Protein AF-A0A7X8L1Y3-F1 (afdb_monomer)

Mean predicted aligned error: 7.35 Å

Sequence (106 aa):
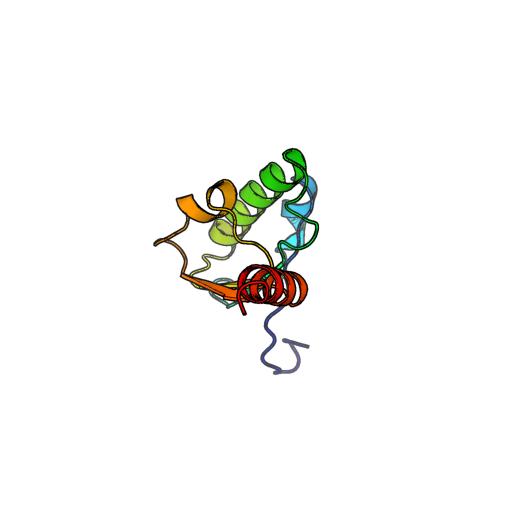MQSQGLHVIPNVRWSDRRSFDYCFDGLESGEIYCISTHGCIKRKVDRHYFKQGLEEFIKRLELKIILVHGAMPEEVFGEYLGKVEFFHYPSYTSRVFAEVAYGDRV

pLDDT: mean 84.09, std 14.8, range [39.09, 96.19]

Radius of gyration: 15.46 Å; Cα contacts (8 Å, |Δi|>4): 135; chains: 1; bounding box: 53×31×35 Å

Foldseek 3Di:
DVVVVDDDAEAQDDFAPVRLVPSCPPPAAADEHEYECVVQCPDPVSLVRLLVSVVSNCVVRVYAEYEYEADDDCVRCVVCVVVHHYHYDHYPVVVVVVCVVVVPPD

Nearest PDB structures (foldseek):
  5h93-assembly3_C  TM=5.729E-01  e=2.631E-01  Geobacter metallireducens GS-15
  3pbk-assembly1_A  TM=4.184E-01  e=3.220E+00  Escherichia coli O6

Secondary structure (DSSP, 8-state):
-GGGT-----EE---SGGGGGTTTTTPPTT--EEEE-TTTSSSHHHHHHHHHHHHHHHHHHT-SEEEEES---HHHHGGGBTTBEEEEE--HHHHHHHHHHHHT--

Structure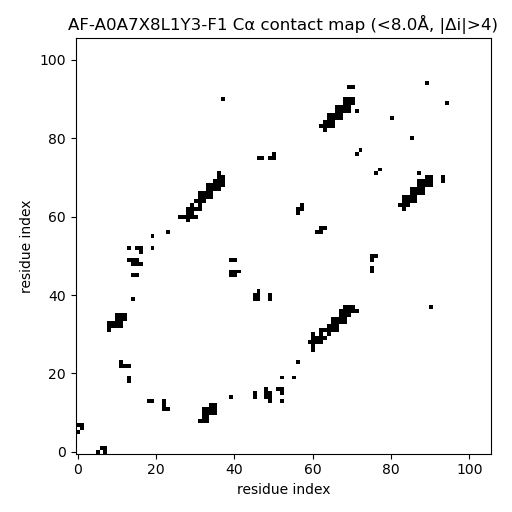 (mmCIF, N/CA/C/O backbone):
data_AF-A0A7X8L1Y3-F1
#
_entry.id   AF-A0A7X8L1Y3-F1
#
loop_
_atom_site.group_PDB
_atom_site.id
_atom_site.type_symbol
_atom_site.label_atom_id
_atom_site.label_alt_id
_atom_site.label_comp_id
_atom_site.label_asym_id
_atom_site.label_entity_id
_atom_site.label_seq_id
_atom_site.pdbx_PDB_ins_code
_atom_site.Cartn_x
_atom_site.Cartn_y
_atom_site.Cartn_z
_atom_site.occupancy
_atom_site.B_iso_or_equiv
_atom_site.auth_seq_id
_atom_site.auth_comp_id
_atom_site.auth_asym_id
_atom_site.auth_atom_id
_atom_site.pdbx_PDB_model_num
ATOM 1 N N . MET A 1 1 ? -4.117 -18.031 10.919 1.00 61.56 1 MET A N 1
ATOM 2 C CA . MET A 1 1 ? -2.768 -17.599 11.350 1.00 61.56 1 MET A CA 1
ATOM 3 C C . MET A 1 1 ? -2.877 -16.386 12.268 1.00 61.56 1 MET A C 1
ATOM 5 O O . MET A 1 1 ? -2.576 -16.548 13.438 1.00 61.56 1 MET A O 1
ATOM 9 N N . GLN A 1 2 ? -3.427 -15.247 11.819 1.00 61.28 2 GLN A N 1
ATOM 10 C CA . GLN A 1 2 ? -3.794 -14.134 12.725 1.00 61.28 2 GLN A CA 1
ATOM 11 C C . GLN A 1 2 ? -4.863 -14.548 13.749 1.00 61.28 2 GLN A C 1
ATOM 13 O O . GLN A 1 2 ? -4.668 -14.385 14.947 1.00 61.28 2 GLN A O 1
ATOM 18 N N . SER A 1 3 ? -5.911 -15.253 13.306 1.00 69.81 3 SER A N 1
ATOM 19 C CA . SER A 1 3 ? -6.949 -15.839 14.178 1.00 69.81 3 SER A CA 1
ATOM 20 C C . SER A 1 3 ? -6.449 -16.877 15.196 1.00 69.81 3 SER A C 1
ATOM 22 O O . SER A 1 3 ? -7.225 -17.368 16.008 1.00 69.81 3 SER A O 1
ATOM 24 N N . GLN A 1 4 ? -5.164 -17.238 15.143 1.00 78.25 4 GLN A N 1
ATOM 25 C CA . GLN A 1 4 ? -4.518 -18.161 16.078 1.00 78.25 4 GLN A CA 1
ATOM 26 C C . GLN A 1 4 ? -3.631 -17.427 17.100 1.00 78.25 4 GLN A C 1
ATOM 28 O O . GLN A 1 4 ? -2.836 -18.068 17.779 1.00 78.25 4 GLN A O 1
ATOM 33 N N . GLY A 1 5 ? -3.746 -16.095 17.204 1.00 74.44 5 GLY A N 1
ATOM 34 C CA . GLY A 1 5 ? -3.005 -15.274 18.168 1.00 74.44 5 GLY A CA 1
ATOM 35 C C . GLY A 1 5 ? -1.570 -14.934 17.754 1.00 74.44 5 GLY A C 1
ATOM 36 O O . GLY A 1 5 ? -0.818 -14.387 18.555 1.00 74.44 5 GLY A O 1
ATOM 37 N N . LEU A 1 6 ? -1.171 -15.248 16.516 1.00 76.50 6 LEU A N 1
ATOM 38 C CA . LEU A 1 6 ? 0.129 -14.855 15.977 1.00 76.50 6 LEU A CA 1
ATOM 39 C C . LEU A 1 6 ? 0.047 -13.438 15.407 1.00 76.50 6 LEU A C 1
ATOM 41 O O . LEU A 1 6 ? -0.816 -13.150 14.577 1.00 76.50 6 LEU A O 1
ATOM 45 N N . HIS A 1 7 ? 0.987 -12.582 15.801 1.00 77.75 7 HIS A N 1
ATOM 46 C CA . HIS A 1 7 ? 1.153 -11.270 15.188 1.00 77.75 7 HIS A CA 1
ATOM 47 C C . HIS A 1 7 ? 1.753 -11.444 13.787 1.00 77.75 7 HIS A C 1
ATOM 49 O O . HIS A 1 7 ? 2.927 -11.784 13.633 1.00 77.75 7 HIS A O 1
ATOM 55 N N . VAL A 1 8 ? 0.921 -11.273 12.761 1.00 83.25 8 VAL A N 1
ATOM 56 C CA . VAL A 1 8 ? 1.297 -11.440 11.352 1.00 83.25 8 VAL A CA 1
ATOM 57 C C . VAL A 1 8 ? 1.089 -10.118 10.638 1.00 83.25 8 VAL A C 1
ATOM 59 O O . VAL A 1 8 ? 0.012 -9.536 10.738 1.00 83.25 8 VAL A O 1
ATOM 62 N N . ILE A 1 9 ? 2.089 -9.712 9.859 1.00 89.62 9 ILE A N 1
ATOM 63 C CA . ILE A 1 9 ? 2.015 -8.579 8.937 1.00 89.62 9 ILE A CA 1
ATOM 64 C C . ILE A 1 9 ? 1.817 -9.154 7.531 1.00 89.62 9 ILE A C 1
ATOM 66 O O . ILE A 1 9 ? 2.781 -9.667 6.946 1.00 89.62 9 ILE A O 1
ATOM 70 N N . PRO A 1 10 ? 0.593 -9.151 6.975 1.00 90.69 10 PRO A N 1
ATOM 71 C CA . PRO A 1 10 ? 0.370 -9.775 5.687 1.00 90.69 10 PRO A CA 1
ATOM 72 C C . PRO A 1 10 ? 0.925 -8.908 4.554 1.00 90.69 10 PRO A C 1
ATOM 74 O O . PRO A 1 10 ? 0.972 -7.676 4.628 1.00 90.69 10 PRO A O 1
ATOM 77 N N . ASN A 1 11 ? 1.362 -9.583 3.489 1.00 91.25 11 ASN A N 1
ATOM 78 C CA . ASN A 1 11 ? 1.754 -8.930 2.248 1.00 91.25 11 ASN A CA 1
ATOM 79 C C . ASN A 1 11 ? 0.526 -8.784 1.343 1.00 91.25 11 ASN A C 1
ATOM 81 O O . ASN A 1 11 ? 0.056 -9.765 0.765 1.00 91.25 11 ASN A O 1
ATOM 85 N N . VAL A 1 12 ? 0.004 -7.566 1.242 1.00 93.38 12 VAL A N 1
ATOM 86 C CA . VAL A 1 12 ? -1.200 -7.246 0.474 1.00 93.38 12 VAL A CA 1
ATOM 87 C C . VAL A 1 12 ? -0.816 -6.977 -0.976 1.00 93.38 12 VAL A C 1
ATOM 89 O O . VAL A 1 12 ? 0.135 -6.241 -1.260 1.00 93.38 12 VAL A O 1
ATOM 92 N N . ARG A 1 13 ? -1.560 -7.582 -1.910 1.00 91.88 13 ARG A N 1
ATOM 93 C CA . ARG A 1 13 ? -1.361 -7.395 -3.350 1.00 91.88 13 ARG A CA 1
ATOM 94 C C . ARG A 1 13 ? -2.680 -7.216 -4.085 1.00 91.88 13 ARG A C 1
ATOM 96 O O . ARG A 1 13 ? -3.676 -7.852 -3.761 1.00 91.88 13 ARG A O 1
ATOM 103 N N . TRP A 1 14 ? -2.621 -6.421 -5.142 1.00 94.19 14 TRP A N 1
ATOM 104 C CA . TRP A 1 14 ? -3.701 -6.170 -6.089 1.00 94.19 14 TRP A CA 1
ATOM 105 C C . TRP A 1 14 ? -3.136 -6.121 -7.512 1.00 94.19 14 TRP A C 1
ATOM 107 O O . TRP A 1 14 ? -1.919 -6.041 -7.707 1.00 94.19 14 TRP A O 1
ATOM 117 N N . SER A 1 15 ? -4.011 -6.206 -8.511 1.00 88.94 15 SER A N 1
ATOM 118 C CA . SER A 1 15 ? -3.632 -6.243 -9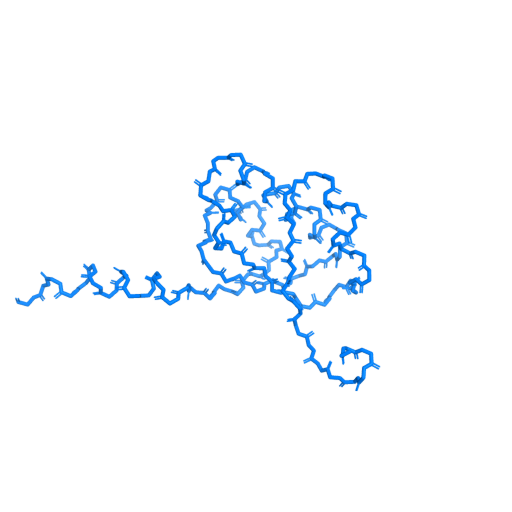.929 1.00 88.94 15 SER A CA 1
ATOM 119 C C . SER A 1 15 ? -4.248 -5.090 -10.719 1.00 88.94 15 SER A C 1
ATOM 121 O O . SER A 1 15 ? -3.537 -4.193 -11.162 1.00 88.94 15 SER A O 1
ATOM 123 N N . ASP A 1 16 ? -5.567 -5.105 -10.881 1.00 90.62 16 ASP A N 1
ATOM 124 C CA . ASP A 1 16 ? -6.355 -4.093 -11.582 1.00 90.62 16 ASP A CA 1
ATOM 125 C C . ASP A 1 16 ? -7.602 -3.717 -10.772 1.00 90.62 16 ASP A C 1
ATOM 127 O O . ASP A 1 16 ? -7.831 -4.247 -9.685 1.00 90.62 16 ASP A O 1
ATOM 131 N N . ARG A 1 17 ? -8.428 -2.808 -11.297 1.00 91.00 17 ARG A N 1
ATOM 132 C CA . ARG A 1 17 ? -9.617 -2.303 -10.592 1.00 91.00 17 ARG A CA 1
ATOM 133 C C . ARG A 1 17 ? -10.570 -3.390 -10.095 1.00 91.00 17 ARG A C 1
ATOM 135 O O . ARG A 1 17 ? -11.159 -3.211 -9.041 1.00 91.00 17 ARG A O 1
ATOM 142 N N . ARG A 1 18 ? -10.692 -4.517 -10.803 1.00 91.81 18 ARG A N 1
ATOM 143 C CA . ARG A 1 18 ? -11.573 -5.625 -10.393 1.00 91.81 18 ARG A CA 1
ATOM 144 C C . ARG A 1 18 ? -11.084 -6.288 -9.112 1.00 91.81 18 ARG A C 1
ATOM 146 O O . ARG A 1 18 ? -11.876 -6.879 -8.394 1.00 91.81 18 ARG A O 1
ATOM 153 N N . SER A 1 19 ? -9.778 -6.209 -8.840 1.00 92.62 19 SER A N 1
ATOM 154 C CA . SER A 1 19 ? -9.193 -6.796 -7.636 1.00 92.62 19 SER A CA 1
ATOM 155 C C . SER A 1 19 ? -9.500 -6.014 -6.365 1.00 92.62 19 SER A C 1
ATOM 157 O O . SER A 1 19 ? -9.533 -6.615 -5.297 1.00 92.62 19 SER A O 1
ATOM 159 N N . PHE A 1 20 ? -9.784 -4.713 -6.475 1.00 92.31 20 PHE A N 1
ATOM 160 C CA . PHE A 1 20 ? -9.973 -3.828 -5.320 1.00 92.31 20 PHE A CA 1
ATOM 161 C C . PHE A 1 20 ? -11.214 -4.181 -4.503 1.00 92.31 20 PHE A C 1
ATOM 163 O O . PHE A 1 20 ? -11.269 -3.881 -3.314 1.00 92.31 20 PHE A O 1
ATOM 170 N N . ASP A 1 21 ? -12.190 -4.835 -5.130 1.00 90.75 21 ASP A N 1
ATOM 171 C CA . ASP A 1 21 ? -13.441 -5.221 -4.485 1.00 90.75 21 ASP A CA 1
ATOM 172 C C . ASP A 1 21 ? -13.273 -6.370 -3.492 1.00 90.75 21 ASP A C 1
ATOM 174 O O . ASP A 1 21 ? -14.131 -6.523 -2.639 1.00 90.75 21 ASP A O 1
ATOM 178 N N . TYR A 1 22 ? -12.192 -7.154 -3.588 1.00 91.31 22 TYR A N 1
ATOM 179 C CA 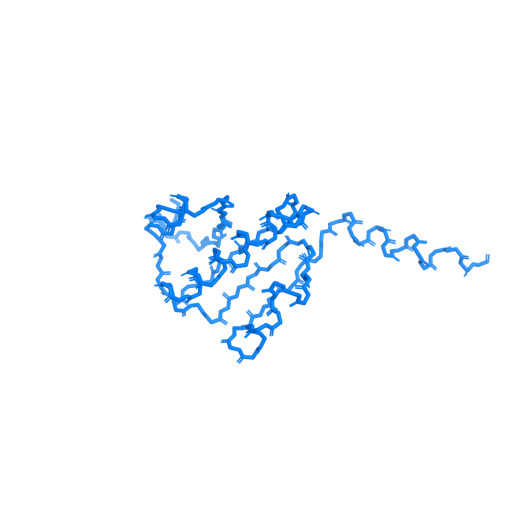. TYR A 1 22 ? -11.991 -8.332 -2.737 1.00 91.31 22 TYR A CA 1
ATOM 180 C C . TYR A 1 22 ? -10.601 -8.426 -2.099 1.00 91.31 22 TYR A C 1
ATOM 182 O O . TYR A 1 22 ? -10.421 -9.151 -1.125 1.00 91.31 22 TYR A O 1
ATOM 190 N N . CYS A 1 23 ? -9.575 -7.741 -2.621 1.00 92.50 23 CYS A N 1
ATOM 191 C CA . CYS A 1 23 ? -8.201 -7.905 -2.125 1.00 92.50 23 CYS A CA 1
ATOM 192 C C . CYS A 1 23 ? -7.959 -7.309 -0.731 1.00 92.50 23 CYS A C 1
ATOM 194 O O . CYS A 1 23 ? -6.906 -7.554 -0.143 1.00 92.50 23 CYS A O 1
ATOM 196 N N . PHE A 1 24 ? -8.910 -6.522 -0.227 1.00 92.00 24 PHE A N 1
ATOM 197 C CA . PHE A 1 24 ? -8.851 -5.893 1.091 1.00 92.00 24 PHE A CA 1
ATOM 198 C C . PHE A 1 24 ? -9.847 -6.501 2.084 1.00 92.0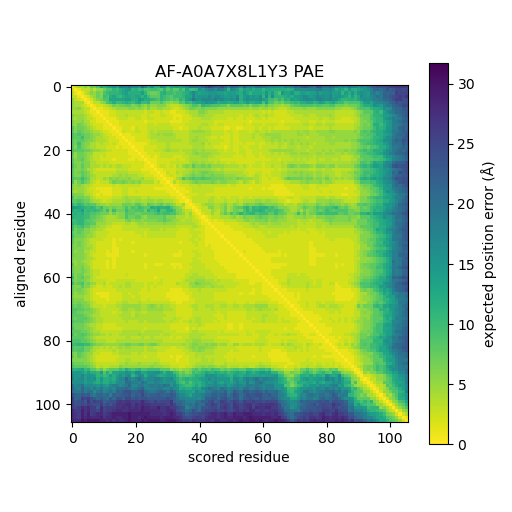0 24 PHE A C 1
ATOM 200 O O . PHE A 1 24 ? -9.849 -6.118 3.252 1.00 92.00 24 PHE A O 1
ATOM 207 N N . ASP A 1 25 ? -10.671 -7.450 1.642 1.00 90.00 25 ASP A N 1
ATOM 208 C CA . ASP A 1 25 ? -11.688 -8.056 2.490 1.00 90.00 25 ASP A CA 1
ATOM 209 C C . ASP A 1 25 ? -11.043 -8.919 3.576 1.00 90.00 25 ASP A C 1
ATOM 211 O O . ASP A 1 25 ? -10.143 -9.723 3.322 1.00 90.00 25 ASP A O 1
ATOM 215 N N . GLY A 1 26 ? -11.519 -8.748 4.809 1.00 87.00 26 GLY A N 1
ATOM 216 C CA . GLY A 1 26 ? -10.980 -9.441 5.978 1.00 87.00 26 GLY A CA 1
ATOM 217 C C . GLY A 1 26 ? -9.682 -8.847 6.527 1.00 87.00 26 GLY A C 1
ATOM 218 O O . GLY A 1 26 ? -9.130 -9.412 7.468 1.00 87.00 26 GLY A O 1
ATOM 219 N N . LEU A 1 27 ? -9.203 -7.725 5.977 1.00 91.12 27 LEU A N 1
ATOM 220 C CA . LEU A 1 27 ? -8.145 -6.929 6.594 1.00 91.12 27 LEU A CA 1
ATOM 221 C C . LEU A 1 27 ? -8.749 -5.979 7.634 1.00 91.12 27 LEU A C 1
ATOM 223 O O . LEU A 1 27 ? -9.785 -5.358 7.406 1.00 91.12 27 LEU A O 1
ATOM 227 N N . GLU A 1 28 ? -8.089 -5.872 8.780 1.00 88.88 28 GLU A N 1
ATOM 228 C CA . GLU A 1 28 ? -8.482 -4.974 9.863 1.00 88.88 28 GLU A CA 1
ATOM 229 C C . GLU A 1 28 ? -7.972 -3.549 9.598 1.00 88.88 28 GLU A C 1
ATOM 231 O O . GLU A 1 28 ? -6.846 -3.360 9.119 1.00 88.88 28 GLU A O 1
ATOM 236 N N . SER A 1 29 ? -8.799 -2.547 9.908 1.00 91.00 29 SER A N 1
ATOM 237 C CA . SER A 1 29 ? -8.441 -1.131 9.773 1.00 91.00 29 SER A CA 1
ATOM 238 C C . SER A 1 29 ? -7.434 -0.697 10.838 1.00 91.00 29 SER A C 1
ATOM 240 O O . SER A 1 29 ? -7.497 -1.132 11.984 1.00 91.00 29 SER A O 1
ATOM 242 N N . GLY A 1 30 ? -6.526 0.208 10.472 1.00 86.94 30 GLY A N 1
ATOM 243 C CA . GLY A 1 30 ? -5.525 0.783 11.376 1.00 86.94 30 GLY A CA 1
ATOM 244 C C . GLY A 1 30 ? -4.319 -0.113 11.685 1.00 86.94 30 GLY A C 1
ATOM 245 O O . GLY A 1 30 ? -3.376 0.360 12.318 1.00 86.94 30 GLY A O 1
ATOM 246 N N . GLU A 1 31 ? -4.315 -1.361 11.212 1.00 89.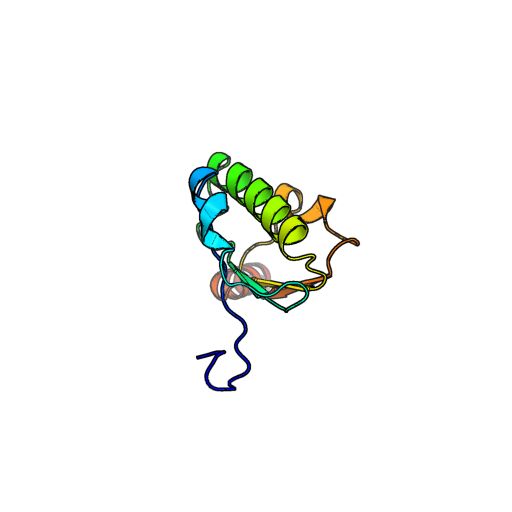00 31 GLU A N 1
ATOM 247 C CA . GLU A 1 31 ? -3.196 -2.297 11.354 1.00 89.00 31 GLU A CA 1
ATOM 248 C C . GLU A 1 31 ? -2.039 -2.009 10.378 1.00 89.00 31 GLU A C 1
ATOM 250 O O . GLU A 1 31 ? -2.153 -1.225 9.432 1.00 89.00 31 GLU A O 1
ATOM 255 N N . ILE A 1 32 ? -0.893 -2.655 10.615 1.00 93.00 32 ILE A N 1
ATOM 256 C CA . ILE A 1 32 ? 0.308 -2.518 9.779 1.00 93.00 32 ILE A CA 1
ATOM 257 C C . ILE A 1 32 ? 0.318 -3.591 8.692 1.00 93.00 32 ILE A C 1
ATOM 259 O O . ILE A 1 32 ? 0.213 -4.787 8.965 1.00 93.00 32 ILE A O 1
ATOM 263 N N . TYR A 1 33 ? 0.564 -3.167 7.453 1.00 95.25 33 TYR A N 1
ATOM 264 C CA . TYR A 1 33 ? 0.616 -4.059 6.298 1.00 95.25 33 TYR A CA 1
ATOM 265 C C . TYR A 1 33 ? 1.868 -3.865 5.456 1.00 95.25 33 TYR A C 1
ATOM 267 O O . TYR A 1 33 ? 2.449 -2.782 5.402 1.00 95.25 33 TYR A O 1
ATOM 275 N N . CYS A 1 34 ? 2.261 -4.926 4.753 1.00 94.25 34 CYS A N 1
ATOM 276 C CA . CYS A 1 34 ? 3.355 -4.892 3.793 1.00 94.25 34 CYS A CA 1
ATOM 277 C C . CYS A 1 34 ? 2.816 -4.921 2.362 1.00 94.25 34 CYS A C 1
ATOM 279 O O . CYS A 1 34 ? 1.910 -5.688 2.053 1.00 94.25 34 CYS A O 1
ATOM 281 N N . ILE A 1 35 ? 3.408 -4.140 1.463 1.00 94.50 35 ILE A N 1
ATOM 282 C CA . ILE A 1 35 ? 3.133 -4.186 0.025 1.00 94.50 35 ILE A CA 1
ATOM 283 C C . ILE A 1 35 ? 4.438 -4.398 -0.732 1.00 94.50 35 ILE A C 1
ATOM 285 O O . ILE A 1 35 ? 5.489 -3.877 -0.349 1.00 94.50 35 ILE A O 1
ATOM 289 N N . SER A 1 36 ? 4.395 -5.166 -1.822 1.00 90.75 36 SER A N 1
ATOM 290 C CA . SER A 1 36 ? 5.557 -5.313 -2.697 1.00 90.75 36 SER A CA 1
ATOM 291 C C . SER A 1 36 ? 5.337 -4.646 -4.041 1.00 90.75 36 SER A C 1
ATOM 293 O O . SER A 1 36 ? 4.348 -4.897 -4.723 1.00 90.75 36 SER A O 1
ATOM 295 N N . THR A 1 37 ? 6.301 -3.826 -4.444 1.00 86.75 37 THR A N 1
ATOM 296 C CA . THR A 1 37 ? 6.302 -3.183 -5.761 1.00 86.75 37 THR A CA 1
ATOM 297 C C . THR A 1 37 ? 7.063 -4.002 -6.799 1.00 86.75 37 THR A C 1
ATOM 299 O O . THR A 1 37 ? 6.991 -3.724 -7.998 1.00 86.75 37 THR A O 1
ATOM 302 N N . HIS A 1 38 ? 7.788 -5.042 -6.377 1.00 80.88 38 HIS A N 1
ATOM 303 C CA . HIS A 1 38 ? 8.568 -5.869 -7.286 1.00 80.88 38 HIS A CA 1
ATOM 304 C C . HIS A 1 38 ? 7.653 -6.561 -8.309 1.00 80.88 38 HIS A C 1
ATOM 306 O O . HIS A 1 38 ? 6.755 -7.316 -7.955 1.00 80.88 38 HIS A O 1
ATOM 312 N N . GLY A 1 39 ? 7.874 -6.285 -9.597 1.00 75.06 39 GLY A N 1
ATOM 313 C CA . GLY A 1 39 ? 7.048 -6.805 -10.694 1.00 75.06 39 GLY A CA 1
ATOM 314 C C . GLY A 1 39 ? 5.763 -6.014 -10.976 1.00 75.06 39 GLY A C 1
ATOM 315 O O . GLY A 1 39 ? 5.270 -6.087 -12.096 1.00 75.06 39 GLY A O 1
ATOM 316 N N . CYS A 1 40 ? 5.281 -5.195 -10.038 1.00 76.50 40 CYS A N 1
ATOM 317 C CA . CYS A 1 40 ? 4.022 -4.446 -10.165 1.00 76.50 40 CYS A CA 1
ATOM 318 C C . CYS A 1 40 ? 4.186 -3.021 -10.714 1.00 76.50 40 CYS A C 1
ATOM 320 O O . CYS A 1 40 ? 3.200 -2.373 -11.035 1.00 76.50 40 CYS A O 1
ATOM 322 N N . ILE A 1 41 ? 5.416 -2.509 -10.820 1.00 79.88 41 ILE A N 1
ATOM 323 C CA . ILE A 1 41 ? 5.661 -1.114 -11.237 1.00 79.88 41 ILE A CA 1
ATOM 324 C C . ILE A 1 41 ? 6.522 -0.980 -12.499 1.00 79.88 41 ILE A C 1
ATOM 326 O O . ILE A 1 41 ? 6.982 0.113 -12.823 1.00 79.88 41 ILE A O 1
ATOM 330 N N . LYS A 1 42 ? 6.752 -2.068 -13.246 1.00 81.25 42 LYS A N 1
ATOM 331 C CA . LYS A 1 42 ? 7.593 -2.025 -14.459 1.00 81.25 42 LYS A CA 1
ATOM 332 C C . LYS A 1 42 ? 6.905 -1.307 -15.622 1.00 81.25 42 LYS A C 1
ATOM 334 O O . LYS A 1 42 ? 7.505 -0.426 -16.240 1.00 81.25 42 LYS A O 1
ATOM 339 N N . ARG A 1 43 ? 5.648 -1.648 -15.924 1.00 86.25 43 ARG A N 1
ATOM 340 C CA . ARG A 1 43 ? 4.889 -1.026 -17.021 1.00 86.25 43 ARG A CA 1
ATOM 341 C C . ARG A 1 43 ? 4.105 0.179 -16.505 1.00 86.25 43 ARG A C 1
ATOM 343 O O . ARG A 1 43 ? 3.634 0.172 -15.373 1.00 86.25 43 ARG A O 1
ATOM 350 N N . LYS A 1 44 ? 3.904 1.188 -17.360 1.00 86.88 44 LYS A N 1
ATOM 351 C CA . LYS A 1 44 ? 3.097 2.380 -17.026 1.00 86.88 44 LYS A CA 1
ATOM 352 C C . LYS A 1 44 ? 1.679 2.014 -16.572 1.00 86.88 44 LYS A C 1
ATOM 354 O O . LYS A 1 44 ? 1.178 2.597 -15.620 1.00 86.88 44 LYS A O 1
ATOM 359 N N . VAL A 1 45 ? 1.060 1.029 -17.228 1.00 88.19 45 VAL A N 1
ATOM 360 C CA . VAL A 1 45 ? -0.297 0.578 -16.884 1.00 88.19 45 VAL A CA 1
ATOM 361 C C . VAL A 1 45 ? -0.348 -0.080 -15.502 1.00 88.19 45 VAL A C 1
ATOM 363 O O . VAL A 1 45 ? -1.242 0.221 -14.719 1.00 88.19 45 VAL A O 1
ATOM 366 N N . ASP A 1 46 ? 0.656 -0.893 -15.161 1.00 88.62 46 ASP A N 1
ATOM 367 C CA . ASP A 1 46 ? 0.715 -1.545 -13.850 1.00 88.62 46 ASP A CA 1
ATOM 368 C C . ASP A 1 46 ? 0.930 -0.507 -12.751 1.00 88.62 46 ASP A C 1
ATOM 370 O O . ASP A 1 46 ? 0.262 -0.561 -11.728 1.00 88.62 46 ASP A O 1
ATOM 374 N N . ARG A 1 47 ? 1.775 0.507 -12.990 1.00 90.38 47 ARG A N 1
ATOM 375 C CA . ARG A 1 47 ? 1.946 1.633 -12.056 1.00 90.38 47 ARG A CA 1
ATOM 376 C C . ARG A 1 47 ? 0.659 2.407 -11.828 1.00 90.38 47 ARG A C 1
ATOM 378 O O . ARG A 1 47 ? 0.367 2.777 -10.695 1.00 90.38 47 ARG A O 1
ATOM 385 N N . HIS A 1 48 ? -0.115 2.629 -12.885 1.00 92.19 48 HIS A N 1
ATOM 386 C CA . HIS A 1 48 ? -1.394 3.320 -12.790 1.00 92.19 48 HIS A CA 1
ATOM 387 C C . HIS A 1 48 ? -2.403 2.553 -11.924 1.00 92.19 48 HIS A C 1
ATOM 389 O O . HIS A 1 48 ? -3.057 3.155 -11.070 1.00 92.19 48 HIS A O 1
ATOM 395 N N . TYR A 1 49 ? -2.516 1.233 -12.099 1.00 93.44 49 TYR A N 1
ATOM 396 C CA . TYR A 1 49 ? -3.368 0.413 -11.233 1.00 93.44 49 TYR A CA 1
ATOM 397 C C . TYR A 1 49 ? -2.792 0.262 -9.830 1.00 93.44 49 TYR A C 1
ATOM 399 O O . TYR A 1 49 ? -3.544 0.291 -8.861 1.00 93.44 49 TYR A O 1
ATOM 407 N N . PHE A 1 50 ? -1.469 0.178 -9.702 1.00 94.50 50 PHE A N 1
ATOM 408 C CA . PHE A 1 50 ? -0.818 0.104 -8.407 1.00 94.50 50 PHE A CA 1
ATOM 409 C C . PHE A 1 50 ? -1.117 1.350 -7.572 1.00 94.50 50 PHE A C 1
ATOM 411 O O . PHE A 1 50 ? -1.538 1.214 -6.429 1.00 94.50 50 PHE A O 1
ATOM 418 N N . LYS A 1 51 ? -0.984 2.548 -8.163 1.00 94.88 51 LYS A N 1
ATOM 419 C CA . LYS A 1 51 ? -1.309 3.822 -7.508 1.00 94.88 51 LYS A CA 1
ATOM 420 C C . LYS A 1 51 ? -2.773 3.884 -7.061 1.00 94.88 51 LYS A C 1
ATOM 422 O O . LYS A 1 51 ? -3.035 4.293 -5.938 1.00 94.88 51 LYS A O 1
ATOM 427 N N . GLN A 1 52 ? -3.711 3.460 -7.907 1.00 95.62 52 GLN A N 1
ATOM 428 C CA . GLN A 1 52 ? -5.133 3.441 -7.540 1.00 95.62 52 GLN A CA 1
ATOM 429 C C . GLN A 1 52 ? -5.439 2.438 -6.431 1.00 95.62 52 GLN A C 1
ATOM 431 O O . GLN A 1 52 ? -6.190 2.748 -5.518 1.00 95.62 52 GLN A O 1
ATOM 436 N N . GLY A 1 53 ? -4.844 1.247 -6.483 1.00 95.56 53 GLY A N 1
ATOM 437 C CA . GLY A 1 53 ? -5.029 0.273 -5.413 1.00 95.56 53 GLY A CA 1
ATOM 438 C C . GLY A 1 53 ? -4.400 0.743 -4.102 1.00 95.56 53 GLY A C 1
ATOM 439 O O . GLY A 1 53 ? -4.994 0.530 -3.058 1.00 95.56 53 GLY A O 1
ATOM 440 N N . LEU A 1 54 ? -3.266 1.458 -4.145 1.00 95.94 54 LEU A N 1
ATOM 441 C CA . LEU A 1 54 ? -2.673 2.089 -2.961 1.00 95.94 54 LEU A CA 1
ATOM 442 C C . LEU A 1 54 ? -3.616 3.136 -2.352 1.00 95.94 54 LEU A C 1
ATOM 444 O O . LEU A 1 54 ? -3.759 3.194 -1.135 1.00 95.94 54 LEU A O 1
ATOM 448 N N . GLU A 1 55 ? -4.278 3.933 -3.192 1.00 95.94 55 GLU A N 1
ATOM 449 C CA . GLU A 1 55 ? -5.279 4.910 -2.759 1.00 95.94 55 GLU A CA 1
ATOM 450 C C . GLU A 1 55 ? -6.458 4.244 -2.041 1.00 95.94 55 GLU A C 1
ATOM 452 O O . GLU A 1 55 ? -6.797 4.624 -0.921 1.00 95.94 55 GLU A O 1
ATOM 457 N N . GLU A 1 56 ? -7.056 3.230 -2.670 1.00 95.88 56 GLU A N 1
ATOM 458 C CA . GLU A 1 56 ? -8.167 2.466 -2.098 1.00 95.88 56 GLU A CA 1
ATOM 459 C C . GLU A 1 56 ? -7.752 1.759 -0.807 1.00 95.88 56 GLU A C 1
ATOM 461 O O . GLU A 1 56 ? -8.496 1.771 0.169 1.00 95.88 56 GLU A O 1
ATOM 466 N N . PHE A 1 57 ? -6.544 1.200 -0.773 1.00 95.50 57 PHE A N 1
ATOM 467 C CA . PHE A 1 57 ? -5.997 0.507 0.385 1.00 95.50 57 PHE A CA 1
ATOM 468 C C . PHE A 1 57 ? -5.853 1.433 1.596 1.00 95.50 57 PHE A C 1
ATOM 470 O O . PHE A 1 57 ? -6.322 1.106 2.685 1.00 95.50 57 PHE A O 1
ATOM 477 N N . ILE A 1 58 ? -5.267 2.618 1.396 1.00 95.12 58 ILE A N 1
ATOM 478 C CA . ILE A 1 58 ? -5.117 3.629 2.450 1.00 95.12 58 ILE A CA 1
ATOM 479 C C . ILE A 1 58 ? -6.488 4.123 2.919 1.00 95.12 58 ILE A C 1
ATOM 481 O O . ILE A 1 58 ? -6.710 4.245 4.121 1.00 95.12 58 ILE A O 1
ATOM 485 N N . LYS A 1 59 ? -7.408 4.400 1.986 1.00 94.75 59 LYS A N 1
ATOM 486 C CA . LYS A 1 59 ? -8.735 4.943 2.303 1.00 94.75 59 LYS A CA 1
ATOM 487 C C . LYS A 1 59 ? -9.615 3.949 3.053 1.00 94.75 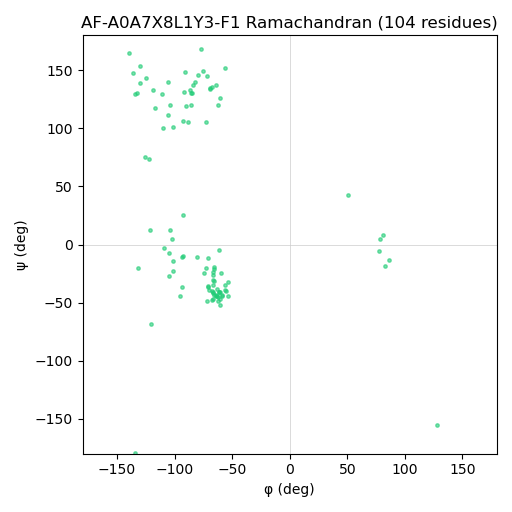59 LYS A C 1
ATOM 489 O O . LYS A 1 59 ? -10.222 4.325 4.046 1.00 94.75 59 LYS A O 1
ATOM 494 N N . ARG A 1 60 ? -9.705 2.703 2.582 1.00 94.50 60 ARG A N 1
ATOM 495 C CA . ARG A 1 60 ? -10.619 1.697 3.145 1.00 94.50 60 ARG A CA 1
ATOM 496 C C . ARG A 1 60 ? -10.178 1.205 4.517 1.00 94.50 60 ARG A C 1
ATOM 498 O O . ARG A 1 60 ? -11.028 0.957 5.363 1.00 94.50 60 ARG A O 1
ATOM 505 N N . LEU A 1 61 ? -8.869 1.066 4.726 1.00 94.38 61 LEU A N 1
ATOM 506 C CA . LEU A 1 61 ? -8.311 0.535 5.972 1.00 94.38 61 LEU A CA 1
ATOM 507 C C . LEU A 1 61 ? -7.754 1.622 6.899 1.00 94.38 61 LEU A C 1
ATOM 509 O O . LEU A 1 61 ? -7.170 1.292 7.927 1.00 94.38 61 LEU A O 1
ATOM 513 N N . GLU A 1 62 ? -7.909 2.901 6.546 1.00 94.12 62 GLU A N 1
ATOM 514 C CA . GLU A 1 62 ? -7.442 4.052 7.336 1.00 94.12 62 GLU A CA 1
ATOM 515 C C . GLU A 1 62 ? -5.968 3.932 7.768 1.00 94.12 62 GLU A C 1
ATOM 517 O O . GLU A 1 62 ? -5.589 4.203 8.912 1.00 94.12 62 GLU A O 1
ATOM 522 N N . LEU A 1 63 ? -5.119 3.478 6.842 1.00 93.38 63 LEU A N 1
ATOM 523 C CA . LEU A 1 63 ? -3.743 3.110 7.161 1.00 93.38 63 LEU A CA 1
ATOM 524 C C . LEU A 1 63 ? -2.896 4.325 7.512 1.00 93.38 63 LEU A C 1
ATOM 526 O O . LEU A 1 63 ? -2.864 5.316 6.784 1.00 93.38 63 LEU A O 1
ATOM 530 N N . LYS A 1 64 ? -2.127 4.188 8.593 1.00 94.06 64 LYS A N 1
ATOM 531 C CA . LYS A 1 64 ? -1.123 5.174 9.015 1.00 94.06 64 LYS A CA 1
ATOM 532 C C . LYS A 1 64 ? 0.299 4.731 8.710 1.00 94.06 64 LYS A C 1
ATOM 534 O O . LYS A 1 64 ? 1.161 5.582 8.526 1.00 94.06 64 LYS A O 1
ATOM 539 N N . ILE A 1 65 ? 0.535 3.420 8.645 1.00 94.56 65 ILE A N 1
ATOM 540 C CA . ILE A 1 65 ? 1.860 2.827 8.466 1.00 94.56 65 ILE A CA 1
ATOM 541 C C . ILE A 1 65 ? 1.790 1.732 7.399 1.00 94.56 65 ILE A C 1
ATOM 543 O O . ILE A 1 65 ? 0.951 0.835 7.477 1.00 94.56 65 ILE A O 1
ATOM 547 N N . ILE A 1 66 ? 2.697 1.781 6.421 1.00 96.19 66 ILE A N 1
ATOM 548 C CA . ILE A 1 66 ? 2.829 0.760 5.375 1.00 96.19 66 ILE A CA 1
ATOM 549 C C . ILE A 1 66 ? 4.299 0.371 5.210 1.00 96.19 66 ILE A C 1
ATOM 551 O O . ILE A 1 66 ? 5.170 1.218 5.013 1.00 96.19 66 ILE A O 1
ATOM 555 N N . LEU A 1 67 ? 4.582 -0.930 5.222 1.00 95.19 67 LEU A N 1
ATOM 556 C CA . LEU A 1 67 ? 5.897 -1.457 4.867 1.00 95.19 67 LEU A CA 1
ATOM 557 C C . LEU A 1 67 ? 5.968 -1.651 3.349 1.00 95.19 67 LEU A C 1
ATOM 559 O O . LEU A 1 67 ? 5.091 -2.276 2.754 1.00 95.19 67 LEU A O 1
ATOM 563 N N . VAL A 1 68 ? 7.019 -1.152 2.705 1.00 94.12 68 VAL A N 1
ATOM 564 C CA . VAL A 1 68 ? 7.182 -1.236 1.248 1.00 94.12 68 VAL A CA 1
ATOM 565 C C . VAL A 1 68 ? 8.411 -2.060 0.915 1.00 94.12 68 VAL A C 1
ATOM 567 O O . VAL A 1 68 ? 9.530 -1.653 1.211 1.00 94.12 68 VAL A O 1
ATOM 570 N N . HIS A 1 69 ? 8.222 -3.188 0.233 1.00 91.19 69 HIS A N 1
ATOM 571 C CA . HIS A 1 69 ? 9.318 -4.008 -0.277 1.00 91.19 69 HIS A CA 1
ATOM 572 C C . HIS A 1 69 ? 9.479 -3.867 -1.800 1.00 91.19 69 HIS A C 1
ATOM 574 O O . HIS A 1 69 ? 8.649 -4.353 -2.578 1.00 91.19 69 HIS A O 1
ATOM 580 N N . GLY A 1 70 ? 10.578 -3.250 -2.245 1.00 87.69 70 GLY A N 1
ATOM 581 C CA . GLY A 1 70 ? 10.880 -3.029 -3.667 1.00 87.69 70 GLY A CA 1
ATOM 582 C C . GLY A 1 70 ? 11.213 -1.572 -3.981 1.00 87.69 70 GLY A C 1
ATOM 583 O O . GLY A 1 70 ? 11.686 -0.863 -3.109 1.00 87.69 70 GLY A O 1
ATOM 584 N N . ALA A 1 71 ? 11.026 -1.113 -5.219 1.00 87.75 71 ALA A N 1
ATOM 585 C CA . ALA A 1 71 ? 11.237 0.298 -5.562 1.00 87.75 71 ALA A CA 1
ATOM 586 C C . ALA A 1 71 ? 10.032 1.164 -5.155 1.00 87.75 71 ALA A C 1
ATOM 588 O O . ALA A 1 71 ? 8.892 0.712 -5.232 1.00 87.75 71 ALA A O 1
ATOM 589 N N . MET A 1 72 ? 10.283 2.408 -4.749 1.00 91.00 72 MET A N 1
ATOM 590 C CA . MET A 1 72 ? 9.264 3.342 -4.259 1.00 91.00 72 MET A CA 1
ATOM 591 C C . MET A 1 72 ? 9.268 4.619 -5.119 1.00 91.00 72 MET A C 1
ATOM 593 O O . MET A 1 72 ? 9.808 5.641 -4.706 1.00 91.00 72 MET A O 1
ATOM 597 N N . PRO A 1 73 ? 8.756 4.562 -6.363 1.00 90.56 73 PRO A N 1
ATOM 598 C CA . PRO A 1 73 ? 8.782 5.709 -7.264 1.00 90.56 73 PRO A CA 1
ATOM 599 C C . PRO A 1 73 ? 7.872 6.839 -6.762 1.00 90.56 73 PRO A C 1
ATOM 601 O O . PRO A 1 73 ? 6.718 6.606 -6.395 1.00 90.56 73 PRO A O 1
ATOM 604 N N . GLU A 1 74 ? 8.366 8.075 -6.811 1.00 90.12 74 GLU A N 1
ATOM 605 C CA . GLU A 1 74 ? 7.644 9.265 -6.340 1.00 90.12 74 GLU A CA 1
ATOM 606 C C . GLU A 1 74 ? 6.275 9.439 -7.019 1.00 90.12 74 GLU A C 1
ATOM 608 O O . GLU A 1 74 ? 5.304 9.795 -6.362 1.00 90.12 74 GLU A O 1
ATOM 613 N N . GLU A 1 75 ? 6.141 9.081 -8.301 1.00 90.62 75 GLU A N 1
ATOM 614 C CA . GLU A 1 75 ? 4.866 9.181 -9.035 1.00 90.62 75 GLU A CA 1
ATOM 615 C C . GLU A 1 75 ? 3.723 8.344 -8.420 1.00 90.62 75 GLU A C 1
ATOM 617 O O . GLU A 1 75 ? 2.546 8.648 -8.624 1.00 90.62 75 GLU A O 1
ATOM 622 N N . VAL A 1 76 ? 4.066 7.289 -7.670 1.00 92.00 76 VAL A N 1
ATOM 623 C CA . VAL A 1 76 ? 3.113 6.395 -6.999 1.00 92.00 76 VAL A CA 1
ATOM 624 C C . VAL A 1 76 ? 2.896 6.813 -5.545 1.00 92.00 76 VAL A C 1
ATOM 626 O O . VAL A 1 76 ? 1.757 6.835 -5.086 1.00 92.00 76 VAL A O 1
ATOM 629 N N . PHE A 1 77 ? 3.975 7.135 -4.828 1.00 94.62 77 PHE A N 1
ATOM 630 C CA . PHE A 1 77 ? 3.954 7.310 -3.372 1.00 94.62 77 PHE A CA 1
ATOM 631 C C . PHE A 1 77 ? 3.938 8.771 -2.912 1.00 94.62 77 PHE A C 1
ATOM 633 O O . PHE A 1 77 ? 3.491 9.049 -1.803 1.00 94.62 77 PHE A O 1
ATOM 640 N N . GLY A 1 78 ? 4.399 9.703 -3.750 1.00 93.56 78 GLY A N 1
ATOM 641 C CA . GLY A 1 78 ? 4.660 11.098 -3.386 1.00 93.56 78 GLY A CA 1
ATOM 642 C C . GLY A 1 78 ? 3.449 11.818 -2.797 1.00 93.56 78 GLY A C 1
ATOM 643 O O . GLY A 1 78 ? 3.569 12.520 -1.801 1.00 93.56 78 GLY A O 1
ATOM 644 N N . GLU A 1 79 ? 2.257 11.568 -3.341 1.00 93.75 79 GLU A N 1
ATOM 645 C CA . GLU A 1 79 ? 0.996 12.174 -2.884 1.00 93.75 79 GLU A CA 1
ATOM 646 C C . GLU A 1 79 ? 0.572 11.756 -1.460 1.00 93.75 79 GLU A C 1
ATOM 648 O O . GLU A 1 79 ? -0.252 12.423 -0.818 1.00 93.75 79 GLU A O 1
ATOM 653 N N . TYR A 1 80 ? 1.128 10.645 -0.972 1.00 94.31 80 TYR A N 1
ATOM 654 C CA . TYR A 1 80 ? 0.833 10.067 0.337 1.00 94.31 80 TYR A CA 1
ATOM 655 C C . TYR A 1 80 ? 1.943 10.314 1.359 1.00 94.31 80 TYR A C 1
ATOM 657 O O . TYR A 1 80 ? 1.738 10.041 2.543 1.00 94.31 80 TYR A O 1
ATOM 665 N N . LEU A 1 81 ? 3.089 10.864 0.940 1.00 91.00 81 LEU A N 1
ATOM 666 C CA . LEU A 1 81 ? 4.144 11.272 1.863 1.00 91.00 81 LEU A CA 1
ATOM 667 C C . LEU A 1 81 ? 3.592 12.334 2.825 1.00 91.00 81 LEU A C 1
ATOM 669 O O . LEU A 1 81 ? 3.000 13.327 2.406 1.00 91.00 81 LEU A O 1
ATOM 673 N N . GLY A 1 82 ? 3.736 12.090 4.129 1.00 89.50 82 GLY A N 1
ATOM 674 C CA . GLY A 1 82 ? 3.190 12.944 5.191 1.00 89.50 82 GLY A CA 1
ATOM 675 C C . GLY A 1 82 ? 1.739 12.641 5.590 1.00 89.50 82 GLY A C 1
ATOM 676 O O . GLY A 1 82 ? 1.312 13.086 6.651 1.00 89.50 82 GLY A O 1
ATOM 677 N N . LYS A 1 83 ? 0.995 11.855 4.797 1.00 92.75 83 LYS A N 1
ATOM 678 C CA . LYS A 1 83 ? -0.314 11.293 5.194 1.00 92.75 83 LYS A CA 1
ATOM 679 C C . LYS A 1 83 ? -0.166 9.896 5.794 1.00 92.75 83 LYS A C 1
ATOM 681 O O . LYS A 1 83 ? -0.889 9.548 6.719 1.00 92.75 83 LYS A O 1
ATOM 686 N N . VAL A 1 84 ? 0.765 9.118 5.245 1.00 94.38 84 VAL A N 1
ATOM 687 C CA . VAL A 1 84 ? 1.092 7.750 5.655 1.00 94.38 84 VAL A CA 1
ATOM 688 C C . VAL A 1 84 ? 2.601 7.649 5.838 1.00 94.38 84 VAL A C 1
ATOM 690 O O . VAL A 1 84 ? 3.373 8.196 5.046 1.00 94.38 84 VAL A O 1
ATOM 693 N N . GLU A 1 85 ? 3.024 6.948 6.882 1.00 95.75 85 GLU A N 1
ATOM 694 C CA . GLU A 1 85 ? 4.423 6.628 7.127 1.00 95.75 85 GLU A CA 1
ATOM 695 C C . GLU A 1 85 ? 4.807 5.350 6.371 1.00 95.75 85 GLU A C 1
ATOM 697 O O . GLU A 1 85 ? 4.231 4.278 6.574 1.00 95.75 85 GLU A O 1
ATOM 702 N N . PHE A 1 86 ? 5.784 5.466 5.470 1.00 95.06 86 PHE A N 1
ATOM 703 C CA . PHE A 1 86 ? 6.276 4.342 4.680 1.00 95.06 86 PHE A CA 1
ATOM 704 C C . PHE A 1 86 ? 7.627 3.863 5.207 1.00 95.06 86 PHE A C 1
ATOM 706 O O . PHE A 1 86 ? 8.616 4.593 5.149 1.00 95.06 86 PHE A O 1
ATOM 713 N N . PHE A 1 87 ? 7.697 2.602 5.633 1.00 93.81 87 PHE A N 1
ATOM 714 C CA .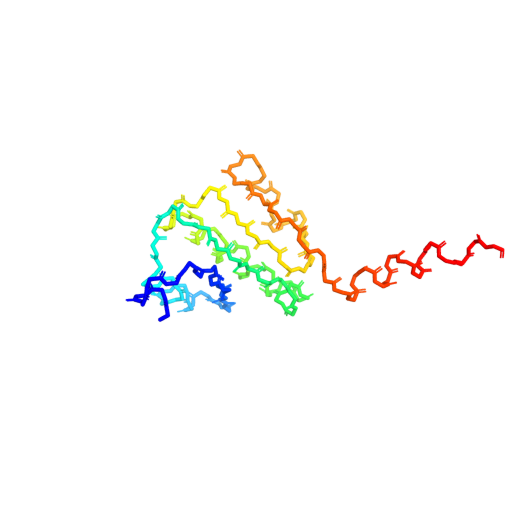 PHE A 1 87 ? 8.964 1.945 5.955 1.00 93.81 87 PHE A CA 1
ATOM 715 C C . PHE A 1 87 ? 9.479 1.211 4.722 1.00 93.81 87 PHE A C 1
ATOM 717 O O . PHE A 1 87 ? 8.941 0.178 4.313 1.00 93.81 87 PHE A O 1
ATOM 724 N N . HIS A 1 88 ? 10.511 1.772 4.096 1.00 91.69 88 HIS A N 1
ATOM 725 C CA . HIS A 1 88 ? 11.037 1.273 2.833 1.00 91.69 88 HIS A CA 1
ATOM 726 C C . HIS A 1 88 ? 12.134 0.224 3.039 1.00 91.69 88 HIS A C 1
ATOM 728 O O . HIS A 1 88 ? 13.199 0.499 3.585 1.00 91.69 88 HIS A O 1
ATOM 734 N N . TYR A 1 89 ? 11.883 -0.981 2.533 1.00 87.19 89 TYR A N 1
ATOM 735 C CA . TYR A 1 89 ? 12.823 -2.092 2.499 1.00 87.19 89 TYR A CA 1
ATOM 736 C C . TYR A 1 89 ? 13.260 -2.344 1.048 1.00 87.19 89 TYR A C 1
ATOM 738 O O . TYR A 1 89 ? 12.527 -2.974 0.271 1.00 87.19 89 TYR A O 1
ATOM 746 N N . PRO A 1 90 ? 14.449 -1.866 0.634 1.00 75.81 90 PRO A N 1
ATOM 747 C CA . PRO A 1 90 ? 14.931 -2.083 -0.720 1.00 75.81 90 PRO A CA 1
ATOM 748 C C . PRO A 1 90 ? 15.161 -3.576 -0.975 1.00 75.81 90 PRO A C 1
ATOM 750 O O . PRO A 1 90 ? 15.733 -4.305 -0.158 1.00 75.81 90 PRO A O 1
ATOM 753 N N . SER A 1 91 ? 14.740 -4.031 -2.155 1.00 71.75 91 SER A N 1
ATOM 754 C CA . SER A 1 91 ? 14.955 -5.413 -2.590 1.00 71.75 91 SER A CA 1
ATOM 755 C C . SER A 1 91 ? 16.442 -5.796 -2.567 1.00 71.75 91 SER A C 1
ATOM 757 O O . SER A 1 91 ? 17.321 -4.952 -2.755 1.00 71.75 91 SER A O 1
ATOM 759 N N . TYR A 1 92 ? 16.744 -7.082 -2.370 1.00 65.56 92 TYR A N 1
ATOM 760 C CA . TYR A 1 92 ? 18.122 -7.585 -2.435 1.00 65.56 92 TYR A CA 1
ATOM 761 C C . TYR A 1 92 ? 18.810 -7.199 -3.754 1.00 65.56 92 TYR A C 1
ATOM 763 O O . TYR A 1 92 ? 19.907 -6.655 -3.738 1.00 65.56 92 TYR A O 1
ATOM 771 N N . THR A 1 93 ? 18.117 -7.343 -4.888 1.00 61.41 93 THR A N 1
ATOM 772 C CA . THR A 1 93 ? 18.635 -6.930 -6.200 1.00 61.41 93 THR A CA 1
ATOM 773 C C . THR A 1 93 ? 18.971 -5.442 -6.252 1.00 61.41 93 THR A C 1
ATOM 775 O O . THR A 1 93 ? 20.038 -5.089 -6.732 1.00 61.41 93 THR A O 1
ATOM 778 N N . SER A 1 94 ? 18.119 -4.557 -5.717 1.00 60.31 94 SER A N 1
ATOM 779 C CA . SER A 1 94 ? 18.436 -3.119 -5.683 1.00 60.31 94 SER A CA 1
ATOM 780 C C . SER A 1 94 ? 19.624 -2.790 -4.780 1.00 60.31 94 SER A C 1
ATOM 782 O O . SER A 1 94 ? 20.354 -1.860 -5.093 1.00 60.31 94 SER A O 1
ATOM 784 N N . ARG A 1 95 ? 19.842 -3.550 -3.696 1.00 58.84 95 ARG A N 1
ATOM 785 C CA . ARG A 1 95 ? 21.026 -3.385 -2.838 1.00 58.84 95 ARG A CA 1
ATOM 786 C C . ARG A 1 95 ? 22.304 -3.774 -3.580 1.00 58.84 95 ARG A C 1
ATOM 788 O O . ARG A 1 95 ? 23.233 -2.982 -3.617 1.00 58.84 95 ARG A O 1
ATOM 795 N N . VAL A 1 96 ? 22.295 -4.918 -4.264 1.00 60.53 96 VAL A N 1
ATOM 796 C CA . VAL A 1 96 ? 23.443 -5.384 -5.058 1.00 60.53 96 VAL A CA 1
ATOM 797 C C . VAL A 1 96 ? 23.746 -4.433 -6.221 1.00 60.53 96 VAL A C 1
ATOM 799 O O . VAL A 1 96 ? 24.898 -4.079 -6.431 1.00 60.53 96 VAL A O 1
ATOM 802 N N . PHE A 1 97 ? 22.738 -3.947 -6.956 1.00 57.19 97 PHE A N 1
ATOM 803 C CA . PHE A 1 97 ? 22.976 -2.969 -8.028 1.00 57.19 97 PHE A CA 1
ATOM 804 C C . PHE A 1 97 ? 23.472 -1.610 -7.506 1.00 57.19 97 PHE A C 1
ATOM 806 O O . PHE A 1 97 ? 24.242 -0.950 -8.200 1.00 57.19 97 PHE A O 1
ATOM 813 N N . ALA A 1 98 ? 23.073 -1.195 -6.298 1.00 56.94 98 ALA A N 1
ATOM 814 C CA . ALA A 1 98 ? 23.614 0.004 -5.658 1.00 56.94 98 ALA A CA 1
ATOM 815 C C . ALA A 1 98 ? 25.078 -0.185 -5.218 1.00 56.94 98 ALA A C 1
ATOM 817 O O . ALA A 1 98 ? 25.883 0.723 -5.400 1.00 56.94 98 ALA A O 1
ATOM 818 N N . GLU A 1 99 ? 25.438 -1.364 -4.699 1.00 49.81 99 GLU A N 1
ATOM 819 C CA . GLU A 1 99 ? 26.825 -1.712 -4.358 1.00 49.81 99 GLU A CA 1
ATOM 820 C C . GLU A 1 99 ? 27.722 -1.788 -5.600 1.00 49.81 99 GLU A C 1
ATOM 822 O O . GLU A 1 99 ? 28.811 -1.223 -5.596 1.00 49.81 99 GLU A O 1
ATOM 827 N N . VAL A 1 100 ? 27.255 -2.394 -6.697 1.00 53.19 100 VAL A N 1
ATOM 828 C CA . VAL A 1 100 ? 28.004 -2.453 -7.968 1.00 53.19 100 VAL A CA 1
ATOM 829 C C . VAL A 1 100 ? 28.218 -1.054 -8.558 1.00 53.19 100 VAL A C 1
ATOM 831 O O . VAL A 1 100 ? 29.309 -0.753 -9.026 1.00 53.19 100 VAL A O 1
ATOM 834 N N . ALA A 1 101 ? 27.232 -0.155 -8.464 1.00 47.06 101 ALA A N 1
ATOM 835 C CA . ALA A 1 101 ? 27.378 1.228 -8.930 1.00 47.06 101 ALA A CA 1
ATOM 836 C C . ALA A 1 101 ? 28.415 2.053 -8.133 1.00 47.06 101 ALA A C 1
ATOM 838 O O . ALA A 1 101 ? 28.916 3.053 -8.646 1.00 47.06 101 ALA A O 1
ATOM 839 N N . TYR A 1 102 ? 28.746 1.648 -6.901 1.00 45.47 102 TYR A N 1
ATOM 840 C CA . TYR A 1 102 ? 29.783 2.271 -6.067 1.00 45.47 102 TYR A CA 1
ATOM 841 C C . TYR A 1 102 ? 31.114 1.495 -6.047 1.00 45.47 102 TYR A C 1
ATOM 843 O O . TYR A 1 102 ? 32.126 2.055 -5.629 1.00 45.47 102 TYR A O 1
ATOM 851 N N . GLY A 1 103 ? 31.129 0.239 -6.505 1.00 42.59 103 GLY A N 1
ATOM 852 C CA . GLY A 1 103 ? 32.288 -0.661 -6.480 1.00 42.59 103 GLY A CA 1
ATOM 853 C C . GLY A 1 103 ? 33.324 -0.456 -7.593 1.00 42.59 103 GLY A C 1
ATOM 854 O O . GLY A 1 103 ? 34.422 -0.987 -7.476 1.00 4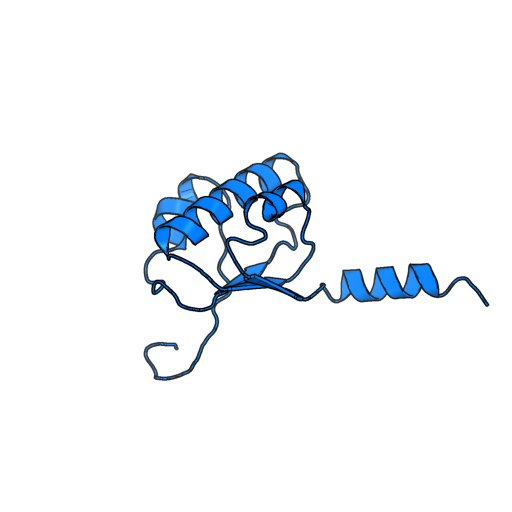2.59 103 GLY A O 1
ATOM 855 N N . ASP A 1 104 ? 33.027 0.347 -8.620 1.00 46.03 104 ASP A N 1
ATOM 856 C CA . ASP A 1 104 ? 33.929 0.623 -9.759 1.00 46.03 104 ASP A CA 1
ATOM 857 C C . ASP A 1 104 ? 34.817 1.877 -9.566 1.00 46.03 104 ASP A C 1
ATOM 859 O O . ASP A 1 104 ? 35.257 2.518 -10.524 1.00 46.03 104 ASP A O 1
ATOM 863 N N . ARG A 1 105 ? 35.095 2.264 -8.315 1.00 43.66 105 ARG A N 1
ATOM 864 C CA . ARG A 1 105 ? 36.107 3.282 -7.977 1.00 43.66 105 ARG A CA 1
ATOM 865 C C . ARG A 1 105 ? 37.109 2.737 -6.961 1.00 43.66 105 ARG A C 1
ATOM 867 O O . ARG A 1 105 ? 37.071 3.125 -5.794 1.00 43.66 105 ARG A O 1
ATOM 874 N N . VAL A 1 106 ? 38.021 1.885 -7.426 1.00 39.09 106 VAL A N 1
ATOM 875 C CA . VAL A 1 106 ? 39.335 1.671 -6.795 1.00 39.09 106 VAL A CA 1
ATOM 876 C C . VAL A 1 106 ? 40.404 1.578 -7.870 1.00 39.09 106 VAL A C 1
ATOM 878 O O . VAL A 1 106 ? 40.159 0.863 -8.865 1.00 39.09 106 VAL A O 1
#

Solvent-accessible surface area (backbone atoms only — not comparable to full-atom values): 6310 Å² total; per-residue (Å²): 101,58,93,72,78,44,94,69,67,54,75,52,70,79,66,47,80,82,36,66,83,56,59,58,67,91,63,68,64,61,52,64,39,29,36,63,35,69,89,43,55,79,48,74,68,37,34,55,32,44,35,52,48,51,50,50,50,37,65,77,27,58,37,48,44,39,37,36,40,29,75,84,57,57,94,59,48,51,92,40,60,90,69,35,50,73,50,77,42,70,35,71,66,59,52,51,54,53,50,56,75,62,63,82,74,126